Protein AF-A0ABD7HFR6-F1 (afdb_monomer_lite)

Radius of gyration: 19.95 Å; chains: 1; bounding box: 74×24×35 Å

Organism: NCBI:txid36809

Foldseek 3Di:
DVLVVLLVLLVQLVVCVVVVVVVSVVVSCVVCVVVVNPSNVVNNVVVVLVVLVVCCVVVVHDSVVSVVVVVVVVVVVVVVVVVVCVVVPPDPPPPPPPDDD

pLDDT: mean 79.56, std 12.83, range [45.16, 94.12]

Secondary structure (DSSP, 8-state):
-HHHHHHHHHHHHHHHHHTT-HHHHHHHHHHHHHTTSHHHHHHHHHHHHHHHHHHHHHHT--HHHHHHHHHHHHHHHHHHHHHHHHHH-S-----------

Sequence (101 aa):
MIGHRARLQALTLCAAVTLNDDQSVRDICDAELRDGGTDFMIALARLGVQLARTVADRDGVREGDLWGLLIEQAKTALIATAEIDRMTSIPNNKKDNNDDE

Structure (mmCIF, N/CA/C/O backbone):
data_AF-A0ABD7HFR6-F1
#
_entry.id   AF-A0ABD7HFR6-F1
#
loop_
_atom_site.group_PDB
_atom_site.id
_atom_site.type_symbol
_atom_site.label_atom_id
_atom_site.label_alt_id
_atom_site.label_comp_id
_atom_site.label_asym_id
_atom_site.label_entity_id
_atom_site.label_seq_id
_atom_site.pdbx_PDB_ins_code
_atom_site.Cartn_x
_atom_site.Cartn_y
_atom_site.Cartn_z
_atom_site.occupancy
_atom_site.B_iso_or_equiv
_atom_site.auth_seq_id
_atom_site.auth_comp_id
_atom_site.auth_asym_id
_atom_site.auth_atom_id
_atom_site.pdbx_PDB_model_num
ATOM 1 N N . MET A 1 1 ? -3.304 9.903 -19.789 1.00 52.44 1 MET A N 1
ATOM 2 C CA . MET A 1 1 ? -3.601 8.461 -19.601 1.00 52.44 1 MET A CA 1
ATOM 3 C C . MET A 1 1 ? -2.775 7.795 -18.488 1.00 52.44 1 MET A C 1
ATOM 5 O O . MET A 1 1 ? -3.175 6.739 -18.021 1.00 52.44 1 MET A O 1
ATOM 9 N N . ILE A 1 2 ? -1.685 8.416 -18.012 1.00 59.34 2 ILE A N 1
ATOM 10 C CA . ILE A 1 2 ? -0.729 7.845 -17.038 1.00 59.34 2 ILE A CA 1
ATOM 11 C C . ILE A 1 2 ? -1.364 7.563 -15.656 1.00 59.34 2 ILE A C 1
ATOM 13 O O . ILE A 1 2 ? -1.146 6.504 -15.074 1.00 59.34 2 ILE A O 1
ATOM 17 N N . GLY A 1 3 ? -2.270 8.426 -15.183 1.00 71.94 3 GLY A N 1
ATOM 18 C CA . GLY A 1 3 ? -2.881 8.277 -13.854 1.00 71.94 3 GLY A CA 1
ATOM 19 C C . GLY A 1 3 ? -3.797 7.057 -13.648 1.00 71.94 3 GLY A C 1
ATOM 20 O O . GLY A 1 3 ? -4.007 6.661 -12.506 1.00 71.94 3 GLY A O 1
ATOM 21 N N . HIS A 1 4 ? -4.350 6.445 -14.705 1.00 81.75 4 HIS A N 1
ATOM 22 C CA . HIS A 1 4 ? -5.169 5.227 -14.564 1.00 81.75 4 HIS A CA 1
ATOM 23 C C . HIS A 1 4 ? -4.312 3.965 -14.421 1.00 81.75 4 HIS A C 1
ATOM 25 O O . HIS A 1 4 ? -4.628 3.121 -13.585 1.00 81.75 4 HIS A O 1
ATOM 31 N N . ARG A 1 5 ? -3.207 3.866 -15.176 1.00 86.88 5 ARG A N 1
ATOM 32 C CA . ARG A 1 5 ? -2.235 2.770 -15.042 1.00 86.88 5 ARG A CA 1
ATOM 33 C C . ARG A 1 5 ? -1.653 2.737 -13.629 1.00 86.88 5 ARG A C 1
ATOM 35 O O . ARG A 1 5 ? -1.719 1.698 -12.987 1.00 86.88 5 ARG A O 1
ATOM 42 N N . ALA A 1 6 ? -1.182 3.880 -13.128 1.00 84.94 6 ALA A N 1
ATOM 43 C CA . ALA A 1 6 ? -0.596 3.985 -11.791 1.00 84.94 6 ALA A CA 1
ATOM 44 C C . ALA A 1 6 ? -1.560 3.522 -10.681 1.00 84.94 6 ALA A C 1
ATOM 46 O O . ALA A 1 6 ? -1.160 2.826 -9.754 1.00 84.94 6 ALA A O 1
ATOM 47 N N . ARG A 1 7 ? -2.857 3.845 -10.798 1.00 85.50 7 ARG A N 1
ATOM 48 C CA . ARG A 1 7 ? -3.889 3.381 -9.851 1.00 85.50 7 ARG A CA 1
ATOM 49 C C . ARG A 1 7 ? -4.107 1.874 -9.902 1.00 85.50 7 ARG A C 1
ATOM 51 O O . ARG A 1 7 ? -4.245 1.260 -8.851 1.00 85.50 7 ARG A O 1
ATOM 58 N N . LEU A 1 8 ? -4.150 1.289 -11.099 1.00 89.12 8 LEU A N 1
ATOM 59 C CA . LEU A 1 8 ? -4.293 -0.161 -11.256 1.00 89.12 8 LEU A CA 1
ATOM 60 C C . LEU A 1 8 ? -3.075 -0.898 -10.699 1.00 89.12 8 LEU A C 1
ATOM 62 O O . LEU A 1 8 ? -3.243 -1.879 -9.982 1.00 89.12 8 LEU A O 1
ATOM 66 N N . GLN A 1 9 ? -1.869 -0.396 -10.965 1.00 89.94 9 GLN A N 1
ATOM 67 C CA . GLN A 1 9 ? -0.636 -0.974 -10.431 1.00 89.94 9 GLN A CA 1
ATOM 68 C C . GLN A 1 9 ? -0.584 -0.887 -8.908 1.00 89.94 9 GLN A C 1
ATOM 70 O O . GLN A 1 9 ? -0.301 -1.877 -8.244 1.00 89.94 9 GLN A O 1
ATOM 75 N N . ALA A 1 10 ? -0.953 0.260 -8.337 1.00 89.00 10 ALA A N 1
ATOM 76 C CA . ALA A 1 10 ? -1.015 0.435 -6.891 1.00 89.00 10 ALA A CA 1
ATOM 77 C C . ALA A 1 10 ? -2.012 -0.538 -6.228 1.00 89.00 10 ALA A C 1
ATOM 79 O O . ALA A 1 10 ? -1.718 -1.125 -5.191 1.00 89.00 10 ALA A O 1
ATOM 80 N N . LEU A 1 11 ? -3.166 -0.771 -6.860 1.00 89.31 11 LEU A N 1
ATOM 81 C CA . LEU A 1 11 ? -4.166 -1.723 -6.373 1.00 89.31 11 LEU A CA 1
ATOM 82 C C . LEU A 1 11 ? -3.701 -3.181 -6.526 1.00 89.31 11 LEU A C 1
ATOM 84 O O . LEU A 1 11 ? -3.932 -4.001 -5.638 1.00 89.31 11 LEU A O 1
ATOM 88 N N . THR A 1 12 ? -2.995 -3.486 -7.618 1.00 91.38 12 THR A N 1
ATOM 89 C CA . THR A 1 12 ? -2.386 -4.803 -7.862 1.00 91.38 12 THR A CA 1
ATOM 90 C C . THR A 1 12 ? -1.292 -5.095 -6.835 1.00 91.38 12 THR A C 1
ATOM 92 O O . THR A 1 12 ? -1.254 -6.200 -6.300 1.00 91.38 12 THR A O 1
ATOM 95 N N . LEU A 1 13 ? -0.477 -4.097 -6.471 1.00 92.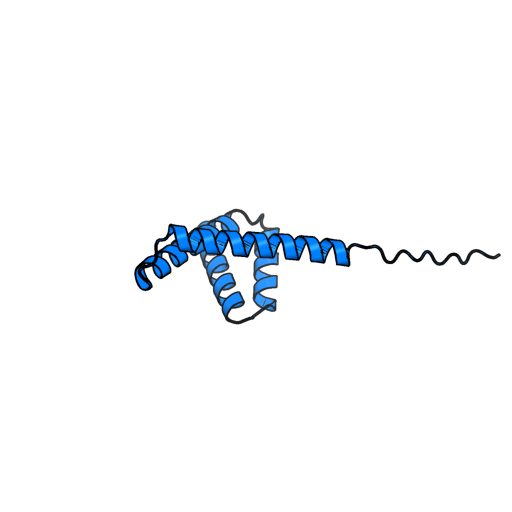38 13 LEU A N 1
ATOM 96 C CA . LEU A 1 13 ? 0.513 -4.223 -5.401 1.00 92.38 13 LEU A CA 1
ATOM 97 C C . LEU A 1 13 ? -0.159 -4.566 -4.064 1.00 92.38 13 LEU A C 1
ATOM 99 O O . LEU A 1 13 ? 0.261 -5.504 -3.392 1.00 92.38 13 LEU A O 1
ATOM 103 N N . CYS A 1 14 ? -1.227 -3.854 -3.684 1.00 89.06 14 CYS A N 1
ATOM 104 C CA . CYS A 1 14 ? -1.959 -4.148 -2.446 1.00 89.06 14 CYS A CA 1
ATOM 105 C C . CYS A 1 14 ? -2.517 -5.582 -2.420 1.00 89.06 14 CYS A C 1
ATOM 107 O O . CYS A 1 14 ? -2.465 -6.250 -1.384 1.00 89.06 14 CYS A O 1
ATOM 109 N N . ALA A 1 15 ? -3.033 -6.068 -3.553 1.00 90.00 15 ALA A N 1
ATOM 110 C CA . ALA A 1 15 ? -3.506 -7.443 -3.676 1.00 90.00 15 ALA A CA 1
ATOM 111 C C . ALA A 1 15 ? -2.357 -8.455 -3.536 1.00 90.00 15 ALA A C 1
ATOM 113 O O . ALA A 1 15 ? -2.483 -9.402 -2.762 1.00 90.00 15 ALA A O 1
ATOM 114 N N . ALA A 1 16 ? -1.227 -8.221 -4.211 1.00 91.25 16 ALA A N 1
ATOM 115 C CA . ALA A 1 16 ? -0.048 -9.083 -4.137 1.00 91.25 16 ALA A CA 1
ATOM 116 C C . ALA A 1 16 ? 0.494 -9.195 -2.701 1.00 91.25 16 ALA A C 1
ATOM 118 O O . ALA A 1 16 ? 0.729 -10.302 -2.222 1.00 91.25 16 ALA A O 1
ATOM 119 N N . VAL A 1 17 ? 0.578 -8.073 -1.971 1.00 88.88 17 VAL A N 1
ATOM 120 C CA . VAL A 1 17 ? 0.964 -8.057 -0.547 1.00 88.88 17 VAL A CA 1
ATOM 121 C C . VAL A 1 17 ? 0.001 -8.892 0.302 1.00 88.88 17 VAL A C 1
ATOM 123 O O . VAL A 1 17 ? 0.435 -9.667 1.145 1.00 88.88 17 VAL A O 1
ATOM 126 N N . THR A 1 18 ? -1.309 -8.782 0.065 1.00 87.62 18 THR A N 1
ATOM 127 C CA . THR A 1 18 ? -2.320 -9.543 0.829 1.00 87.62 18 THR A CA 1
ATOM 128 C C . THR A 1 18 ? -2.241 -11.050 0.558 1.00 87.62 18 THR A C 1
ATOM 130 O O . THR A 1 18 ? -2.572 -11.857 1.425 1.00 87.62 18 THR A O 1
ATOM 133 N N . LEU A 1 19 ? -1.800 -11.436 -0.640 1.00 92.56 19 LEU A N 1
ATOM 134 C CA . LEU A 1 19 ? -1.642 -12.829 -1.060 1.00 92.56 19 LEU A CA 1
ATOM 135 C C . LEU A 1 19 ? -0.251 -13.410 -0.747 1.00 92.56 19 LEU A C 1
ATOM 137 O O . LEU A 1 19 ? -0.033 -14.589 -1.018 1.00 92.56 19 LEU A O 1
ATOM 141 N N . ASN A 1 20 ? 0.663 -12.625 -0.161 1.00 92.00 20 ASN A N 1
ATOM 142 C CA . ASN A 1 20 ? 2.085 -12.965 0.001 1.00 92.00 20 ASN A CA 1
ATOM 143 C C . ASN A 1 20 ? 2.759 -13.376 -1.325 1.00 92.00 20 ASN A C 1
ATOM 145 O O . ASN A 1 20 ? 3.605 -14.269 -1.361 1.00 92.00 20 ASN A O 1
ATOM 149 N N . ASP A 1 21 ? 2.358 -12.745 -2.431 1.00 94.12 21 ASP A N 1
ATOM 150 C CA . ASP A 1 21 ? 2.989 -12.934 -3.736 1.00 94.12 21 ASP A CA 1
ATOM 151 C C . ASP A 1 21 ? 4.194 -11.993 -3.874 1.00 94.12 21 ASP A C 1
ATOM 153 O O . ASP A 1 21 ? 4.132 -10.928 -4.497 1.00 94.12 21 ASP A O 1
ATOM 157 N N . ASP A 1 22 ? 5.302 -12.394 -3.249 1.00 92.19 22 ASP A N 1
ATOM 158 C CA . ASP A 1 22 ? 6.548 -11.622 -3.215 1.00 92.19 22 ASP A CA 1
ATOM 159 C C . ASP A 1 22 ? 7.129 -11.366 -4.612 1.00 92.19 22 ASP A C 1
ATOM 161 O O . ASP A 1 22 ? 7.798 -10.350 -4.828 1.00 92.19 22 ASP A O 1
ATOM 165 N N . GLN A 1 23 ? 6.884 -12.269 -5.568 1.00 91.56 23 GLN A N 1
ATOM 166 C CA . GLN A 1 23 ? 7.374 -12.123 -6.936 1.00 91.56 23 GLN A CA 1
ATOM 167 C C . GLN A 1 23 ? 6.641 -10.980 -7.642 1.00 91.56 23 GLN A C 1
ATOM 169 O O . GLN A 1 23 ? 7.286 -10.066 -8.153 1.00 91.56 23 GLN A O 1
ATOM 174 N N . SER A 1 24 ? 5.307 -10.965 -7.576 1.00 91.94 24 SER A N 1
ATOM 175 C CA . SER A 1 24 ? 4.511 -9.866 -8.132 1.00 91.94 24 SER A CA 1
ATOM 176 C C . SER A 1 24 ? 4.814 -8.527 -7.454 1.00 91.94 24 SER A C 1
ATOM 178 O O . SER A 1 24 ? 4.880 -7.498 -8.127 1.00 91.94 24 SER A O 1
ATOM 180 N N . VAL A 1 25 ? 5.045 -8.516 -6.134 1.00 90.81 25 VAL A N 1
ATOM 181 C CA . VAL A 1 25 ? 5.460 -7.302 -5.407 1.00 90.81 25 VAL A CA 1
ATOM 182 C C . VAL A 1 25 ? 6.762 -6.739 -5.976 1.00 90.81 25 VAL A C 1
ATOM 184 O O . VAL A 1 25 ? 6.843 -5.538 -6.243 1.00 90.81 25 VAL A O 1
ATOM 187 N N . ARG A 1 26 ? 7.772 -7.594 -6.183 1.00 90.50 26 ARG A N 1
ATOM 188 C CA . ARG A 1 26 ? 9.060 -7.181 -6.758 1.00 90.50 26 ARG A CA 1
ATOM 189 C C . ARG A 1 26 ? 8.896 -6.662 -8.176 1.00 90.50 26 ARG A C 1
ATOM 191 O O . ARG A 1 26 ? 9.367 -5.568 -8.457 1.00 90.50 26 ARG A O 1
ATOM 198 N N . ASP A 1 27 ? 8.187 -7.394 -9.029 1.00 91.75 27 ASP A N 1
ATOM 199 C CA . ASP A 1 27 ? 8.028 -7.039 -10.441 1.00 91.75 27 ASP A CA 1
ATOM 200 C C . ASP A 1 27 ? 7.321 -5.685 -10.622 1.00 91.75 27 ASP A C 1
ATOM 202 O O . ASP A 1 27 ? 7.734 -4.869 -11.451 1.00 91.75 27 ASP A O 1
ATOM 206 N N . ILE A 1 28 ? 6.295 -5.403 -9.810 1.00 89.31 28 ILE A N 1
ATOM 207 C CA . ILE A 1 28 ? 5.578 -4.120 -9.833 1.00 89.31 28 ILE A CA 1
ATOM 208 C C . ILE A 1 28 ? 6.477 -2.984 -9.335 1.00 89.31 28 ILE A C 1
ATOM 210 O O . ILE A 1 28 ? 6.551 -1.936 -9.978 1.00 89.31 28 ILE A O 1
ATOM 214 N N . CYS A 1 29 ? 7.175 -3.180 -8.213 1.00 87.31 29 CYS A N 1
ATOM 215 C CA . CYS A 1 29 ? 8.095 -2.177 -7.677 1.00 87.31 29 CYS A CA 1
ATOM 216 C C . CYS A 1 29 ? 9.218 -1.863 -8.672 1.00 87.31 29 CYS A C 1
ATOM 218 O O . CYS A 1 29 ? 9.486 -0.696 -8.944 1.00 87.31 29 CYS A O 1
ATOM 220 N N . ASP A 1 30 ? 9.827 -2.883 -9.270 1.00 88.69 30 ASP A N 1
ATOM 221 C CA . ASP A 1 30 ? 10.882 -2.733 -10.267 1.00 88.69 30 ASP A CA 1
ATOM 222 C C . ASP A 1 30 ? 10.410 -1.969 -11.505 1.00 88.69 30 ASP A C 1
ATOM 224 O O . ASP A 1 30 ? 11.127 -1.098 -12.004 1.00 88.69 30 ASP A O 1
ATOM 228 N N . ALA A 1 31 ? 9.221 -2.294 -12.015 1.00 87.12 31 ALA A N 1
ATOM 229 C CA . ALA A 1 31 ? 8.664 -1.640 -13.191 1.00 87.12 31 ALA A CA 1
ATOM 230 C C . ALA A 1 31 ? 8.340 -0.166 -12.916 1.00 87.12 31 ALA A C 1
ATOM 232 O O . ALA A 1 31 ? 8.719 0.714 -13.689 1.00 87.12 31 ALA A O 1
ATOM 233 N N . GLU A 1 32 ? 7.669 0.122 -11.801 1.00 85.81 32 GLU A N 1
ATOM 234 C CA . GLU A 1 32 ? 7.187 1.471 -11.507 1.00 85.81 32 GLU A CA 1
ATOM 235 C C . GLU A 1 32 ? 8.307 2.394 -10.992 1.00 85.81 32 GLU A C 1
ATOM 237 O O . GLU A 1 32 ? 8.294 3.590 -11.290 1.00 85.81 32 GLU A O 1
ATOM 242 N N . LEU A 1 33 ? 9.321 1.868 -10.290 1.00 79.75 33 LEU A N 1
ATOM 243 C CA . LEU A 1 33 ? 10.485 2.655 -9.857 1.00 79.75 33 LEU A CA 1
ATOM 244 C C . LEU A 1 33 ? 11.425 3.008 -11.020 1.00 79.75 33 LEU A C 1
ATOM 246 O O . LEU A 1 33 ? 11.994 4.101 -11.016 1.00 79.75 33 LEU A O 1
ATOM 250 N N . ARG A 1 34 ? 11.554 2.146 -12.041 1.00 82.25 34 ARG A N 1
ATOM 251 C CA . ARG A 1 34 ? 12.316 2.466 -13.267 1.00 82.25 34 ARG A CA 1
ATOM 252 C C . ARG A 1 34 ? 11.703 3.627 -14.052 1.00 82.25 34 ARG A C 1
ATOM 254 O O . ARG A 1 34 ? 12.445 4.429 -14.612 1.00 82.25 34 ARG A O 1
ATOM 261 N N . ASP A 1 35 ? 10.378 3.758 -14.028 1.00 76.94 35 ASP A N 1
ATOM 262 C CA . ASP A 1 35 ? 9.628 4.836 -14.692 1.00 76.94 35 ASP A CA 1
ATOM 263 C C . ASP A 1 35 ? 9.562 6.137 -13.847 1.00 76.94 35 ASP A C 1
ATOM 265 O O . ASP A 1 35 ? 8.812 7.064 -14.160 1.00 76.94 35 ASP A O 1
ATOM 269 N N . GLY A 1 36 ? 10.345 6.239 -12.763 1.00 76.62 36 GLY A N 1
ATOM 270 C CA . GLY A 1 36 ? 10.427 7.421 -11.893 1.00 76.62 36 GLY A CA 1
ATOM 271 C C . GLY A 1 36 ? 9.422 7.444 -10.734 1.00 76.62 36 GLY A C 1
ATOM 272 O O . GLY A 1 36 ? 9.470 8.358 -9.909 1.00 76.62 36 GLY A O 1
ATOM 273 N N . GLY A 1 37 ? 8.518 6.461 -10.647 1.00 80.88 37 GLY A N 1
ATOM 274 C CA . GLY A 1 37 ? 7.727 6.101 -9.461 1.00 80.88 37 GLY A CA 1
ATOM 275 C C . GLY A 1 37 ? 6.740 7.133 -8.905 1.00 80.88 37 GLY A C 1
ATOM 276 O O . GLY A 1 37 ? 5.899 6.785 -8.084 1.00 80.88 37 GLY A O 1
ATOM 277 N N . THR A 1 38 ? 6.790 8.396 -9.327 1.00 84.31 38 THR A N 1
ATOM 278 C CA . THR A 1 38 ? 6.061 9.491 -8.666 1.00 84.31 38 THR A CA 1
ATOM 279 C C . THR A 1 38 ? 4.546 9.304 -8.748 1.00 84.31 38 THR A C 1
ATOM 281 O O . THR A 1 38 ? 3.861 9.346 -7.726 1.00 84.31 38 THR A O 1
ATOM 284 N N . ASP A 1 39 ? 4.011 9.033 -9.940 1.00 84.31 39 ASP A N 1
ATOM 285 C CA . ASP A 1 39 ? 2.568 8.831 -10.129 1.00 84.31 39 ASP A CA 1
ATOM 286 C C . ASP A 1 39 ? 2.062 7.568 -9.418 1.00 84.31 39 ASP A C 1
ATOM 288 O O . ASP A 1 39 ? 0.957 7.565 -8.869 1.00 84.31 39 ASP A O 1
ATOM 292 N N . PHE A 1 40 ? 2.883 6.516 -9.380 1.00 86.88 40 PHE A N 1
ATOM 293 C CA . PHE A 1 40 ? 2.609 5.275 -8.659 1.00 86.88 40 PHE A CA 1
ATOM 294 C C . PHE A 1 40 ? 2.547 5.497 -7.145 1.00 86.88 40 PHE A C 1
ATOM 296 O O . PHE A 1 40 ? 1.566 5.119 -6.506 1.00 86.88 40 PHE A O 1
ATOM 303 N N . M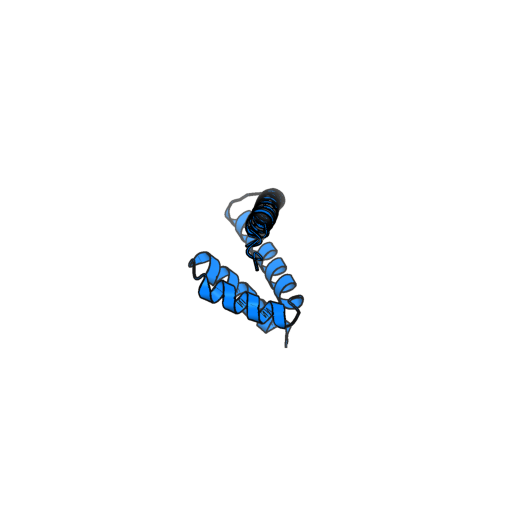ET A 1 41 ? 3.526 6.205 -6.579 1.00 85.69 41 MET A N 1
ATOM 304 C CA . MET A 1 41 ? 3.558 6.545 -5.154 1.00 85.69 41 MET A CA 1
ATOM 305 C C . MET A 1 41 ? 2.391 7.458 -4.758 1.00 85.69 41 MET A C 1
ATOM 307 O O . MET A 1 41 ? 1.767 7.251 -3.717 1.00 85.69 41 MET A O 1
ATOM 311 N N . ILE A 1 42 ? 2.027 8.430 -5.605 1.00 87.12 42 ILE A N 1
ATOM 312 C CA . ILE A 1 42 ? 0.833 9.265 -5.396 1.00 87.12 42 ILE A CA 1
ATOM 313 C C . ILE A 1 42 ? -0.439 8.408 -5.425 1.00 87.12 42 ILE A C 1
ATOM 315 O O . ILE A 1 42 ? -1.345 8.619 -4.614 1.00 87.12 42 ILE A O 1
ATOM 319 N N . ALA A 1 43 ? -0.537 7.455 -6.355 1.00 86.94 43 ALA A N 1
ATOM 320 C CA . ALA A 1 43 ? -1.682 6.558 -6.450 1.00 86.94 43 ALA A CA 1
ATOM 321 C C . ALA A 1 43 ? -1.795 5.637 -5.223 1.00 86.94 43 ALA A C 1
ATOM 323 O O . ALA A 1 43 ? -2.889 5.520 -4.669 1.00 86.94 43 ALA A O 1
ATOM 324 N N . LEU A 1 44 ? -0.679 5.070 -4.756 1.00 87.62 44 LEU A N 1
ATOM 325 C CA . LEU A 1 44 ? -0.604 4.276 -3.527 1.00 87.62 44 LEU A CA 1
ATOM 326 C C . LEU A 1 44 ? -1.032 5.079 -2.300 1.00 87.62 44 LEU A C 1
ATOM 328 O O . LEU A 1 44 ? -1.886 4.628 -1.541 1.00 87.62 44 LEU A O 1
ATOM 332 N N . ALA A 1 45 ? -0.511 6.297 -2.133 1.00 85.00 45 ALA A N 1
ATOM 333 C CA . ALA A 1 45 ? -0.883 7.157 -1.013 1.00 85.00 45 ALA A CA 1
ATOM 334 C C . ALA A 1 45 ? -2.387 7.472 -1.020 1.00 85.00 45 ALA A C 1
ATOM 336 O O . ALA A 1 45 ? -3.052 7.383 0.011 1.00 85.00 45 ALA A O 1
ATOM 337 N N . ARG A 1 46 ? -2.957 7.786 -2.192 1.00 87.00 46 ARG A N 1
ATOM 338 C CA . ARG A 1 46 ? -4.401 8.038 -2.335 1.00 87.00 46 ARG A CA 1
ATOM 339 C C . ARG A 1 46 ? -5.243 6.809 -1.998 1.00 87.00 46 ARG A C 1
ATOM 341 O O . ARG A 1 46 ? -6.262 6.963 -1.329 1.00 87.00 46 ARG A O 1
ATOM 348 N N . LEU A 1 47 ? -4.830 5.621 -2.441 1.00 86.44 47 LEU A N 1
ATOM 349 C CA . LEU A 1 47 ? -5.502 4.367 -2.088 1.00 86.44 47 LEU A CA 1
ATOM 350 C C . LEU A 1 47 ? -5.428 4.106 -0.582 1.00 86.44 47 LEU A C 1
ATOM 352 O O . LEU A 1 47 ? -6.451 3.798 0.022 1.00 86.44 47 LEU A O 1
ATOM 356 N N . GLY A 1 48 ? -4.264 4.322 0.037 1.00 82.56 48 GLY A N 1
ATOM 357 C CA . GLY A 1 48 ? -4.092 4.229 1.487 1.00 82.56 48 GLY A CA 1
ATOM 358 C C . GLY A 1 48 ? -5.062 5.134 2.249 1.00 82.56 48 GLY A C 1
ATOM 359 O O . GLY A 1 48 ? -5.733 4.671 3.168 1.00 82.56 48 GLY A O 1
ATOM 360 N N . VAL A 1 49 ? -5.229 6.391 1.812 1.00 84.25 49 VAL A N 1
ATOM 361 C CA . VAL A 1 49 ? -6.200 7.328 2.411 1.00 84.25 49 VAL A CA 1
ATOM 362 C C . VAL A 1 49 ? -7.636 6.825 2.287 1.00 84.25 49 VAL A C 1
ATOM 364 O O . VAL A 1 49 ? -8.402 6.874 3.248 1.00 84.25 49 VAL A O 1
ATOM 367 N N . GLN A 1 50 ? -8.021 6.350 1.103 1.00 86.00 50 GLN A N 1
ATOM 368 C CA . GLN A 1 50 ? -9.378 5.858 0.860 1.00 86.00 50 GLN A CA 1
ATOM 369 C C . GLN A 1 50 ? -9.687 4.610 1.694 1.00 86.00 50 GLN A C 1
ATOM 371 O O . GLN A 1 50 ? -10.776 4.505 2.261 1.00 86.00 50 GLN A O 1
ATOM 376 N N . LEU A 1 51 ? -8.723 3.696 1.813 1.00 82.44 51 LEU A N 1
ATOM 377 C CA . LEU A 1 51 ? -8.841 2.495 2.634 1.00 82.44 51 LEU A CA 1
ATOM 378 C C . LEU A 1 51 ? -8.935 2.840 4.121 1.00 82.44 51 LEU A C 1
ATOM 380 O O . LEU A 1 51 ? -9.840 2.349 4.788 1.00 82.44 51 LEU A O 1
ATOM 384 N N . ALA A 1 52 ? -8.069 3.724 4.623 1.00 82.81 52 ALA A N 1
ATOM 385 C CA . ALA A 1 52 ? -8.093 4.150 6.021 1.00 82.81 52 ALA A CA 1
ATOM 386 C C . ALA A 1 52 ? -9.447 4.762 6.409 1.00 82.81 52 ALA A C 1
ATOM 388 O O . ALA A 1 52 ? -10.008 4.395 7.437 1.00 82.81 52 ALA A O 1
ATOM 389 N N . ARG A 1 53 ? -10.020 5.621 5.555 1.00 86.44 53 ARG A N 1
ATOM 390 C C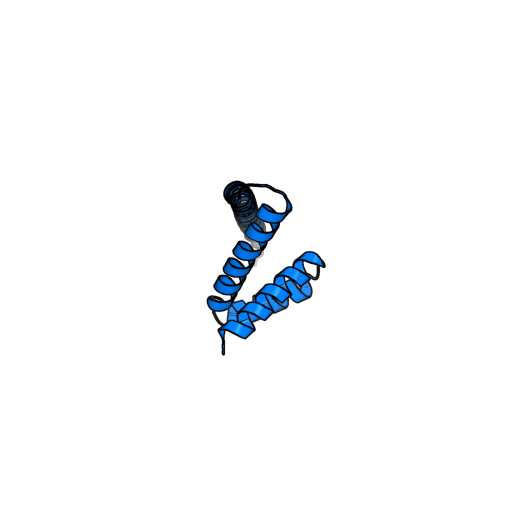A . ARG A 1 53 ? -11.369 6.180 5.760 1.00 86.44 53 ARG A CA 1
ATOM 391 C C . ARG A 1 53 ? -12.452 5.114 5.757 1.00 86.44 53 ARG A C 1
ATOM 393 O O . ARG A 1 53 ? -13.293 5.095 6.643 1.00 86.44 53 ARG A O 1
ATOM 400 N N . THR A 1 54 ? -12.392 4.196 4.797 1.00 86.56 54 THR A N 1
ATOM 401 C CA . THR A 1 54 ? -13.361 3.097 4.701 1.00 86.56 54 THR A CA 1
ATOM 402 C C . THR A 1 54 ? -13.334 2.219 5.956 1.00 86.56 54 THR A C 1
ATOM 404 O O . THR A 1 54 ? -14.381 1.817 6.452 1.00 86.56 54 THR A O 1
ATOM 407 N N . VAL A 1 55 ? -12.143 1.935 6.491 1.00 84.12 55 VAL A N 1
ATOM 408 C CA . VAL A 1 55 ? -11.968 1.163 7.730 1.00 84.12 55 VAL A CA 1
ATOM 409 C C . VAL A 1 55 ? -12.437 1.957 8.950 1.00 84.12 55 VAL A C 1
ATOM 411 O O . VAL A 1 55 ? -13.140 1.400 9.787 1.00 84.12 55 VAL A O 1
ATOM 414 N N . ALA A 1 56 ? -12.112 3.250 9.027 1.00 86.12 56 ALA A N 1
ATOM 415 C CA . ALA A 1 56 ? -12.572 4.143 10.091 1.00 86.12 56 ALA A CA 1
ATOM 416 C C . ALA A 1 56 ? -14.105 4.159 10.186 1.00 86.12 56 ALA A C 1
ATOM 418 O O . ALA A 1 56 ? -14.662 3.927 11.260 1.00 86.12 56 ALA A O 1
ATOM 419 N N . ASP A 1 57 ? -14.773 4.343 9.045 1.00 89.25 57 ASP A N 1
ATOM 420 C CA . ASP A 1 57 ? -16.233 4.360 8.949 1.00 89.25 57 ASP A CA 1
ATOM 421 C C . ASP A 1 57 ? -16.845 2.995 9.298 1.00 89.25 57 ASP A C 1
ATOM 423 O O . ASP A 1 57 ? -17.852 2.930 10.004 1.00 89.25 57 ASP A O 1
ATOM 427 N N . ARG A 1 58 ? -16.234 1.893 8.836 1.00 90.31 58 ARG A N 1
ATOM 428 C CA . ARG A 1 58 ? -16.705 0.524 9.107 1.00 90.31 58 ARG A CA 1
ATOM 429 C C . ARG A 1 58 ? -16.598 0.157 10.587 1.00 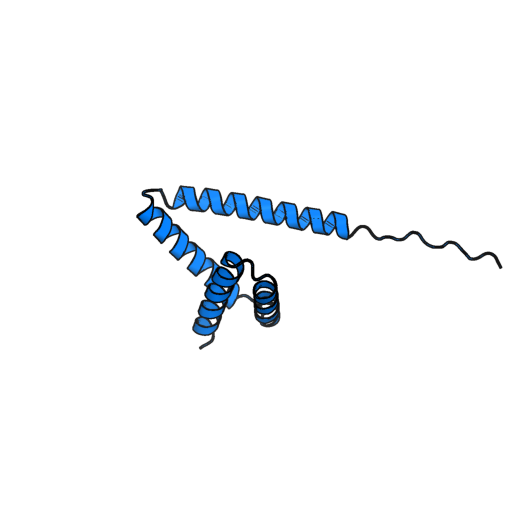90.31 58 ARG A C 1
ATOM 431 O O . ARG A 1 58 ? -17.520 -0.450 11.126 1.00 90.31 58 ARG A O 1
ATOM 438 N N . ASP A 1 59 ? -15.479 0.502 11.217 1.00 89.25 59 ASP A N 1
ATOM 439 C CA . ASP A 1 59 ? -15.130 0.041 12.564 1.00 89.25 59 ASP A CA 1
ATOM 440 C C . ASP A 1 59 ? -15.498 1.069 13.653 1.00 89.25 59 ASP A C 1
ATOM 442 O O . ASP A 1 59 ? -15.296 0.818 14.841 1.00 89.25 59 ASP A O 1
ATOM 446 N N . GLY A 1 60 ? -16.052 2.228 13.272 1.00 87.94 60 GLY A N 1
ATOM 447 C CA . GLY A 1 60 ? -16.427 3.300 14.200 1.00 87.94 60 GLY A CA 1
ATOM 448 C C . GLY A 1 60 ? -15.227 3.964 14.885 1.00 87.94 60 GLY A C 1
ATOM 449 O O . GLY A 1 60 ? -15.359 4.512 15.981 1.00 87.94 60 GLY A O 1
ATOM 450 N N . VAL A 1 61 ? -14.050 3.895 14.259 1.00 88.31 61 VAL A N 1
ATOM 451 C CA . VAL A 1 61 ? -12.779 4.420 14.779 1.00 88.31 61 VAL A CA 1
ATOM 452 C C . VAL A 1 61 ? -12.498 5.784 14.149 1.00 88.31 61 VAL A C 1
ATOM 454 O O . VAL A 1 61 ? -12.913 6.060 13.026 1.00 88.31 61 VAL A O 1
ATOM 457 N N . ARG A 1 62 ? -11.780 6.672 14.844 1.00 86.25 62 ARG A N 1
ATOM 458 C CA . ARG A 1 62 ? -11.392 7.963 14.260 1.00 86.25 62 ARG A CA 1
ATOM 459 C C . ARG A 1 62 ? -10.312 7.755 13.201 1.00 86.25 62 ARG A C 1
ATOM 461 O O . ARG A 1 62 ? -9.310 7.091 13.453 1.00 86.25 62 ARG A O 1
ATOM 468 N N . GLU A 1 63 ? -10.463 8.418 12.054 1.00 80.19 63 GLU A N 1
ATOM 469 C CA . GLU A 1 63 ? -9.473 8.408 10.963 1.00 80.19 63 GLU A CA 1
ATOM 470 C C . GLU A 1 63 ? -8.056 8.755 11.468 1.00 80.19 63 GLU A C 1
ATOM 472 O O . GLU A 1 63 ? -7.077 8.135 11.062 1.00 80.19 63 GLU A O 1
ATOM 477 N N . GLY A 1 64 ? -7.941 9.702 12.409 1.00 80.69 64 GLY A N 1
ATOM 478 C CA . GLY A 1 64 ? -6.660 10.103 13.001 1.00 80.69 64 GLY A CA 1
ATOM 479 C C . GLY A 1 64 ? -5.936 8.993 13.771 1.00 80.69 64 GLY A C 1
ATOM 480 O O . GLY A 1 64 ? -4.710 8.928 13.714 1.00 80.69 64 GLY A O 1
ATOM 481 N N . ASP A 1 65 ? -6.671 8.096 14.433 1.00 83.31 65 ASP A N 1
ATOM 482 C CA . ASP A 1 65 ? -6.080 6.997 15.208 1.00 83.31 65 ASP A CA 1
ATOM 483 C C . ASP A 1 65 ? -5.503 5.924 14.269 1.00 83.31 65 ASP A C 1
ATOM 485 O O . ASP A 1 65 ? -4.398 5.422 14.482 1.00 83.31 65 ASP A O 1
ATOM 489 N N . LEU A 1 66 ? -6.208 5.640 13.166 1.00 81.69 66 LEU A N 1
ATOM 490 C CA . LEU A 1 66 ? -5.736 4.762 12.090 1.00 81.69 66 LEU A CA 1
ATOM 491 C C . LEU A 1 66 ? -4.489 5.325 11.402 1.00 81.69 66 LEU A C 1
ATOM 493 O O . LEU A 1 66 ? -3.530 4.590 11.172 1.00 81.69 66 LEU A O 1
ATOM 497 N N . TRP A 1 67 ? -4.457 6.630 11.122 1.00 81.56 67 TRP A N 1
ATOM 498 C CA . TRP A 1 67 ? -3.257 7.272 10.583 1.00 81.56 67 TRP A CA 1
ATOM 499 C C . TRP A 1 67 ? -2.075 7.211 11.540 1.00 81.56 67 TRP A C 1
ATOM 501 O O . TRP A 1 67 ? -0.964 6.919 11.101 1.00 81.56 67 TRP A O 1
ATOM 511 N N . GLY A 1 68 ? -2.308 7.456 12.831 1.00 81.69 68 GLY A N 1
ATOM 512 C CA . GLY A 1 68 ? -1.277 7.323 13.857 1.00 81.69 68 GLY A CA 1
ATOM 513 C C . GLY A 1 68 ? -0.660 5.925 13.846 1.00 81.69 68 GLY A C 1
ATOM 514 O O . GLY A 1 68 ? 0.559 5.794 13.757 1.00 81.69 68 GLY A O 1
ATOM 515 N N . LEU A 1 69 ? -1.500 4.885 13.831 1.00 84.38 69 LEU A N 1
ATOM 516 C CA . LEU A 1 69 ? -1.055 3.493 13.757 1.00 84.38 69 LEU A CA 1
ATOM 517 C C . LEU A 1 69 ? -0.227 3.208 12.493 1.00 84.38 69 LEU A C 1
ATOM 519 O O . LEU A 1 69 ? 0.860 2.638 12.585 1.00 84.38 69 LEU A O 1
ATOM 523 N N . LEU A 1 70 ? -0.721 3.616 11.320 1.00 80.69 70 LEU A N 1
ATOM 524 C CA . LEU A 1 70 ? -0.053 3.375 10.036 1.00 80.69 70 LEU A CA 1
ATOM 525 C C . LEU A 1 70 ? 1.300 4.092 9.942 1.00 80.69 70 LEU A C 1
ATOM 527 O O . LEU A 1 70 ? 2.263 3.527 9.427 1.00 80.69 70 LEU A O 1
ATOM 531 N N . ILE A 1 71 ? 1.393 5.321 10.459 1.00 82.44 71 ILE A N 1
ATOM 532 C CA . ILE A 1 71 ? 2.644 6.086 10.493 1.00 82.44 71 ILE A CA 1
ATOM 533 C C . ILE A 1 71 ? 3.668 5.403 11.399 1.00 82.44 71 ILE A C 1
ATOM 535 O O . ILE A 1 71 ? 4.830 5.282 11.010 1.00 82.44 71 ILE A O 1
ATOM 539 N N . GLU A 1 72 ? 3.262 4.954 12.586 1.00 82.62 72 GLU A N 1
ATOM 540 C CA . GLU A 1 72 ? 4.171 4.261 13.500 1.00 82.62 72 GLU A CA 1
ATOM 541 C C . GLU A 1 72 ? 4.669 2.943 12.898 1.00 82.62 72 GLU A C 1
ATOM 543 O O . GLU A 1 72 ? 5.877 2.707 12.872 1.00 82.62 72 GLU A O 1
ATOM 548 N N . GLN A 1 73 ? 3.787 2.143 12.289 1.00 81.38 73 GLN A N 1
ATOM 549 C CA . GLN A 1 73 ? 4.188 0.924 11.577 1.00 81.38 73 GLN A CA 1
ATOM 550 C C . GLN A 1 73 ? 5.165 1.212 10.429 1.00 81.38 73 GLN A C 1
ATOM 552 O O . GLN A 1 73 ? 6.183 0.530 10.299 1.00 81.38 73 GLN A O 1
ATOM 557 N N . ALA A 1 74 ? 4.896 2.242 9.621 1.00 77.44 74 ALA A N 1
ATOM 558 C CA . ALA A 1 74 ? 5.771 2.632 8.520 1.00 77.44 74 ALA A CA 1
ATOM 559 C C . ALA A 1 74 ? 7.155 3.084 9.015 1.00 77.44 74 ALA A C 1
ATOM 561 O O . ALA A 1 74 ? 8.170 2.673 8.454 1.00 77.44 74 ALA A O 1
ATOM 562 N N . LYS A 1 75 ? 7.222 3.880 10.090 1.00 78.62 75 LYS A N 1
ATOM 563 C CA . LYS A 1 75 ? 8.496 4.275 10.715 1.00 78.62 75 LYS A CA 1
ATOM 564 C C . LYS A 1 75 ? 9.273 3.061 11.211 1.00 78.62 75 LYS A C 1
ATOM 566 O O . LYS A 1 75 ? 10.466 2.962 10.935 1.00 78.62 75 LYS A O 1
ATOM 571 N N . THR A 1 76 ? 8.614 2.136 11.911 1.00 80.38 76 THR A N 1
ATOM 572 C CA . THR A 1 76 ? 9.252 0.904 12.392 1.00 80.38 76 THR A CA 1
ATOM 573 C C . THR A 1 76 ? 9.815 0.088 11.232 1.00 80.38 76 THR A C 1
ATOM 575 O O . THR A 1 76 ? 10.971 -0.324 11.293 1.00 80.38 76 THR A O 1
ATOM 578 N N . ALA A 1 77 ? 9.044 -0.093 10.158 1.00 73.50 77 ALA A N 1
ATOM 579 C CA . ALA A 1 77 ? 9.486 -0.826 8.976 1.00 73.50 77 ALA A CA 1
ATOM 580 C C . ALA A 1 77 ? 10.682 -0.150 8.284 1.00 73.50 77 ALA A C 1
ATOM 582 O O . ALA A 1 77 ? 11.644 -0.828 7.924 1.00 73.50 77 ALA A O 1
ATOM 583 N N . LEU A 1 78 ? 10.666 1.181 8.145 1.00 76.69 78 LEU A N 1
ATOM 584 C CA . LEU A 1 78 ? 11.779 1.945 7.570 1.00 76.69 78 LEU A CA 1
ATOM 585 C C . LEU A 1 78 ? 13.057 1.819 8.406 1.00 76.69 78 LEU A C 1
ATOM 587 O O . LEU A 1 78 ? 14.127 1.586 7.848 1.00 76.69 78 LEU A O 1
ATOM 591 N N . ILE A 1 79 ? 12.949 1.934 9.732 1.00 77.62 79 ILE A N 1
ATOM 592 C CA . ILE A 1 79 ? 14.090 1.783 10.647 1.00 77.62 79 ILE A CA 1
ATOM 593 C C . ILE A 1 79 ? 14.645 0.359 10.570 1.00 77.62 79 ILE A C 1
ATOM 595 O O . ILE A 1 79 ? 15.852 0.188 10.420 1.00 77.62 79 ILE A O 1
ATOM 599 N N . ALA A 1 80 ? 13.779 -0.655 10.626 1.00 73.62 80 ALA A N 1
ATOM 600 C CA . ALA A 1 80 ? 14.189 -2.053 10.527 1.00 73.62 80 ALA A CA 1
ATOM 601 C C . ALA A 1 80 ? 14.875 -2.351 9.186 1.00 73.62 80 ALA A C 1
ATOM 603 O O . ALA A 1 80 ? 15.914 -3.002 9.160 1.00 73.62 80 ALA A O 1
ATOM 604 N N . THR A 1 81 ? 14.340 -1.826 8.081 1.00 77.00 81 THR A N 1
ATOM 605 C CA . THR A 1 81 ? 14.935 -1.992 6.746 1.00 77.00 81 THR A CA 1
ATOM 606 C C . THR A 1 81 ? 16.307 -1.324 6.664 1.00 77.00 81 THR A C 1
ATOM 608 O O . THR A 1 81 ? 17.256 -1.940 6.189 1.00 77.00 81 THR A O 1
ATOM 611 N N . ALA A 1 82 ? 16.439 -0.093 7.170 1.00 75.69 82 ALA A N 1
ATOM 612 C CA . ALA A 1 82 ? 17.717 0.618 7.204 1.00 75.69 82 ALA A CA 1
ATOM 613 C C . ALA A 1 82 ? 18.764 -0.096 8.076 1.00 75.69 82 ALA A C 1
ATOM 615 O O . ALA A 1 82 ? 19.954 -0.071 7.767 1.00 75.69 82 ALA A O 1
ATOM 616 N N . GLU A 1 83 ? 18.334 -0.736 9.163 1.00 76.69 83 GLU A N 1
ATOM 617 C CA . GLU A 1 83 ? 19.220 -1.501 10.036 1.00 76.69 83 GLU A CA 1
ATOM 618 C C . GLU A 1 83 ? 19.675 -2.817 9.386 1.00 76.69 83 GLU A C 1
ATOM 620 O O . GLU A 1 83 ? 20.861 -3.143 9.436 1.00 76.69 83 GLU A O 1
ATOM 625 N N . ILE A 1 84 ? 18.772 -3.533 8.705 1.00 73.62 84 ILE A N 1
ATOM 626 C CA . ILE A 1 84 ? 19.118 -4.722 7.910 1.00 73.62 84 ILE A CA 1
ATOM 627 C C . ILE A 1 84 ? 20.143 -4.356 6.834 1.00 73.62 84 ILE A C 1
ATOM 629 O O . ILE A 1 84 ? 21.166 -5.028 6.723 1.00 73.62 84 ILE A O 1
ATOM 633 N N . ASP A 1 85 ? 19.911 -3.268 6.096 1.00 75.88 85 ASP A N 1
ATOM 634 C CA . ASP A 1 85 ? 20.831 -2.794 5.059 1.00 75.88 85 ASP A CA 1
ATOM 635 C C . ASP A 1 85 ? 22.241 -2.559 5.630 1.00 75.88 85 ASP A C 1
ATOM 637 O O . ASP A 1 85 ? 23.219 -3.112 5.123 1.00 75.88 85 ASP A O 1
ATOM 641 N N . ARG A 1 86 ? 22.348 -1.869 6.777 1.00 74.69 86 ARG A N 1
ATOM 642 C CA . ARG A 1 86 ? 23.626 -1.666 7.488 1.00 74.69 86 ARG A CA 1
ATOM 643 C C . ARG A 1 86 ? 24.304 -2.969 7.899 1.00 74.69 86 ARG A C 1
ATOM 645 O O . ARG A 1 86 ? 25.516 -3.083 7.734 1.00 74.69 86 ARG A O 1
ATOM 652 N N . MET A 1 87 ? 23.555 -3.940 8.423 1.00 76.12 87 MET A N 1
ATOM 653 C CA . MET A 1 87 ? 24.106 -5.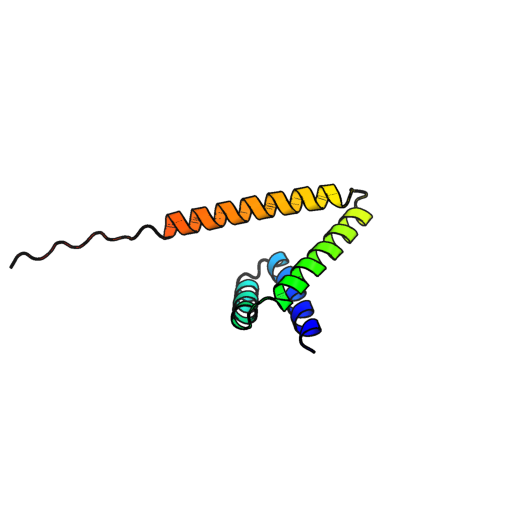243 8.816 1.00 76.12 87 MET A CA 1
ATOM 654 C C . MET A 1 87 ? 24.607 -6.040 7.608 1.00 76.12 87 MET A C 1
ATOM 656 O O . MET A 1 87 ? 25.636 -6.706 7.697 1.00 76.12 87 MET A O 1
ATOM 660 N N . THR A 1 88 ? 23.912 -5.951 6.472 1.00 77.19 88 THR A N 1
ATOM 661 C CA . THR A 1 88 ? 24.285 -6.648 5.230 1.00 77.19 88 THR A CA 1
ATOM 662 C C . THR A 1 88 ? 25.371 -5.934 4.416 1.00 77.19 88 THR A C 1
ATOM 664 O O . THR A 1 88 ? 26.019 -6.563 3.584 1.00 77.19 88 THR A O 1
ATOM 667 N N . SER A 1 89 ? 25.606 -4.644 4.678 1.00 64.81 89 SER A N 1
ATOM 668 C CA . SER A 1 89 ? 26.592 -3.789 4.000 1.00 64.81 89 SER A CA 1
ATOM 669 C C . SER A 1 89 ? 28.016 -3.909 4.570 1.00 64.81 89 SER A C 1
ATOM 671 O O . SER A 1 89 ? 28.969 -3.422 3.958 1.00 64.81 89 SER A O 1
ATOM 673 N N . ILE A 1 90 ? 28.211 -4.583 5.716 1.00 52.69 90 ILE A N 1
ATOM 674 C CA . ILE A 1 90 ? 29.555 -4.808 6.275 1.00 52.69 90 ILE A CA 1
ATOM 675 C C . ILE A 1 90 ? 30.383 -5.608 5.253 1.00 52.69 90 ILE A C 1
ATOM 677 O O . ILE A 1 90 ? 30.063 -6.767 4.977 1.00 52.69 90 ILE A O 1
ATOM 681 N N . PRO A 1 91 ? 31.458 -5.029 4.684 1.00 53.94 91 PRO A N 1
ATOM 682 C CA . PRO A 1 91 ? 32.228 -5.707 3.664 1.00 53.94 91 PRO A CA 1
ATOM 683 C C . PRO A 1 91 ? 32.965 -6.869 4.317 1.00 53.94 91 PRO A C 1
ATOM 685 O O . PRO A 1 91 ? 33.740 -6.692 5.260 1.00 53.94 91 PRO A O 1
ATOM 688 N N . ASN A 1 92 ? 32.780 -8.058 3.756 1.00 45.59 92 ASN A N 1
ATOM 689 C CA . ASN A 1 92 ? 33.576 -9.243 4.040 1.00 45.59 92 ASN A CA 1
ATOM 690 C C . ASN A 1 92 ? 34.991 -9.080 3.434 1.00 45.59 92 ASN A C 1
ATOM 692 O O . ASN A 1 92 ? 35.477 -9.937 2.709 1.00 45.59 92 ASN A O 1
ATOM 696 N N . ASN A 1 93 ? 35.658 -7.951 3.696 1.00 47.16 93 ASN A N 1
ATOM 697 C CA . ASN A 1 93 ? 37.050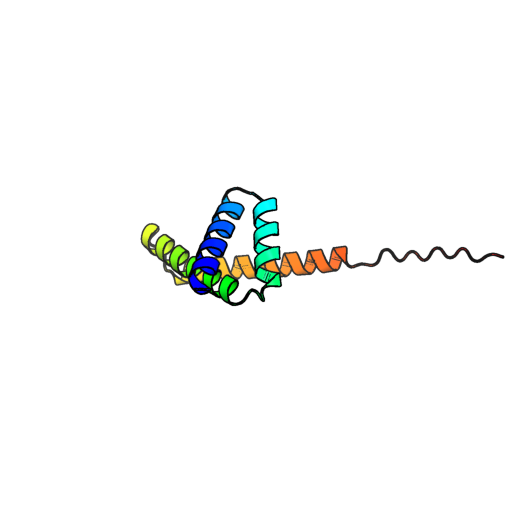 -7.707 3.335 1.00 47.16 93 ASN A CA 1
ATOM 698 C C . ASN A 1 93 ? 37.951 -8.333 4.409 1.00 47.16 93 ASN A C 1
ATOM 700 O O . ASN A 1 93 ? 38.712 -7.652 5.097 1.00 47.16 93 ASN A O 1
ATOM 704 N N . LYS A 1 94 ? 37.909 -9.664 4.530 1.00 48.03 94 LYS A N 1
ATOM 705 C CA . LYS A 1 94 ? 39.153 -10.377 4.820 1.00 48.03 94 LYS A CA 1
ATOM 706 C C . LYS A 1 94 ? 39.959 -10.303 3.532 1.00 48.03 94 LYS A C 1
ATOM 708 O O . LYS A 1 94 ? 39.768 -11.102 2.628 1.00 48.03 94 LYS A O 1
ATOM 713 N N . LYS A 1 95 ? 40.796 -9.266 3.434 1.00 45.16 95 LYS A N 1
ATOM 714 C CA . LYS A 1 95 ? 41.947 -9.279 2.536 1.00 45.16 95 LYS A CA 1
ATOM 715 C C . LYS A 1 95 ? 42.688 -10.586 2.804 1.00 45.16 95 LYS A C 1
ATOM 717 O O . LYS A 1 95 ? 43.246 -10.750 3.889 1.00 45.16 95 LYS A O 1
ATOM 722 N N . ASP A 1 96 ? 42.651 -11.491 1.837 1.00 48.50 96 ASP A N 1
ATOM 723 C CA . ASP A 1 96 ? 43.675 -12.509 1.678 1.00 48.50 96 ASP A CA 1
ATOM 724 C C . ASP A 1 96 ? 45.001 -11.760 1.504 1.00 48.50 96 ASP A C 1
ATOM 726 O O . ASP A 1 96 ? 45.335 -11.283 0.423 1.00 48.50 96 ASP A O 1
ATOM 730 N N . ASN A 1 97 ? 45.723 -11.569 2.607 1.00 48.84 97 ASN A N 1
ATOM 731 C CA . ASN A 1 97 ? 47.151 -11.294 2.558 1.00 48.84 97 ASN A CA 1
ATOM 732 C C . ASN A 1 97 ? 47.828 -12.628 2.229 1.00 48.84 97 ASN A C 1
ATOM 734 O O . ASN A 1 97 ? 48.243 -13.343 3.135 1.00 48.84 97 ASN A O 1
ATOM 738 N N . ASN A 1 98 ? 47.895 -12.957 0.945 1.00 52.38 98 ASN A N 1
ATOM 739 C CA . ASN A 1 98 ? 48.864 -13.901 0.408 1.00 52.38 98 ASN A CA 1
ATOM 740 C C . ASN A 1 98 ? 49.628 -13.167 -0.693 1.00 52.38 98 ASN A C 1
ATOM 742 O O . ASN A 1 98 ? 49.274 -13.271 -1.858 1.00 52.38 98 ASN A O 1
ATOM 746 N N . ASP A 1 99 ? 50.642 -12.417 -0.275 1.00 56.03 99 ASP A N 1
ATOM 747 C CA . ASP A 1 99 ? 51.791 -12.054 -1.104 1.00 56.03 99 ASP A CA 1
ATOM 748 C C . ASP A 1 99 ? 53.035 -12.385 -0.263 1.00 56.03 99 ASP A C 1
ATOM 750 O O . ASP A 1 99 ? 53.616 -11.520 0.390 1.00 56.03 99 ASP A O 1
ATOM 754 N N . ASP A 1 100 ? 53.368 -13.676 -0.223 1.00 53.81 100 ASP A N 1
ATOM 755 C CA . ASP A 1 100 ? 54.711 -14.181 0.066 1.00 53.81 100 ASP A CA 1
ATOM 756 C C . ASP A 1 100 ? 55.199 -14.854 -1.229 1.00 53.81 100 ASP A C 1
ATOM 758 O O . ASP A 1 100 ? 54.944 -16.040 -1.434 1.00 53.81 100 ASP A O 1
ATOM 762 N N . GLU A 1 101 ? 55.811 -14.069 -2.124 1.00 46.94 101 GLU A N 1
ATOM 763 C CA . GLU A 1 101 ? 56.949 -14.443 -2.994 1.00 46.94 101 GLU A CA 1
ATOM 764 C C . GLU A 1 101 ? 57.521 -13.224 -3.739 1.00 46.94 101 GLU A C 1
ATOM 766 O O . GLU A 1 101 ? 56.760 -12.507 -4.428 1.00 46.94 101 GLU A O 1
#